Protein AF-A0A6C0E7H3-F1 (afdb_monomer_lite)

Organism: NCBI:txid1070528

pLDDT: mean 77.63, std 17.56, range [37.34, 96.0]

Secondary structure (DSSP, 8-state):
-----------GGGTTT---PPP-S--------HHHHHHHHHHHHHHHHHHHHHTT--HHHHHHHHHHHHHTT--EEEETTEEEE-GGGS-HHHHHHHHHHHHHHHHHHHHHHHHHHHHHHHHHHHHHHHHHHHHHHHHHHHH------

Radius of gyration: 34.22 Å; chains: 1; bounding box: 110×63×67 Å

Sequence (149 aa):
MSDSEDNKCKNLDTFFDIKKEDSPKDKEDVKFDYKNIGEKFQMDWEYQEIIEQAKGLSKTEHLEIFKIIENNDDNYTVNDNGVFVALNKIKPDTLESIKNSINFYLANRERLQIDQVERNSIREIMNCQNQEKSNVKVFNKIFRQPEKN

Foldseek 3Di:
DDDDDDPPPDDVCNVVVDDPDPDPDDDDPPPDPVVVVVVVVVVVVLVVVLVVLCVPDDPVLVVVLVVLCVVVVFDWDADPVGIGDDLVRGDPVSSVVSVVSSVCVVVVVVVVVVVVVVVVVVVVVVVVVVVVVVVVVVVCVVPDDPPDD

Structure (mmCIF, N/CA/C/O backbone):
data_AF-A0A6C0E7H3-F1
#
_entry.id   AF-A0A6C0E7H3-F1
#
loop_
_atom_site.group_PDB
_atom_site.id
_atom_site.type_symbol
_atom_site.label_atom_id
_atom_site.label_alt_id
_atom_site.label_comp_id
_atom_site.label_asym_id
_atom_site.label_entity_id
_atom_site.label_seq_id
_atom_site.pdbx_PDB_ins_code
_atom_site.Cartn_x
_atom_site.Cartn_y
_atom_site.Cartn_z
_atom_site.occupancy
_atom_site.B_iso_or_equiv
_atom_site.auth_seq_id
_atom_site.auth_comp_id
_atom_site.auth_asym_id
_atom_site.auth_atom_id
_atom_site.pdbx_PDB_model_num
ATOM 1 N N . MET A 1 1 ? 36.776 43.267 37.469 1.00 37.34 1 MET A N 1
ATOM 2 C CA . MET A 1 1 ? 37.834 43.311 36.436 1.00 37.34 1 MET A CA 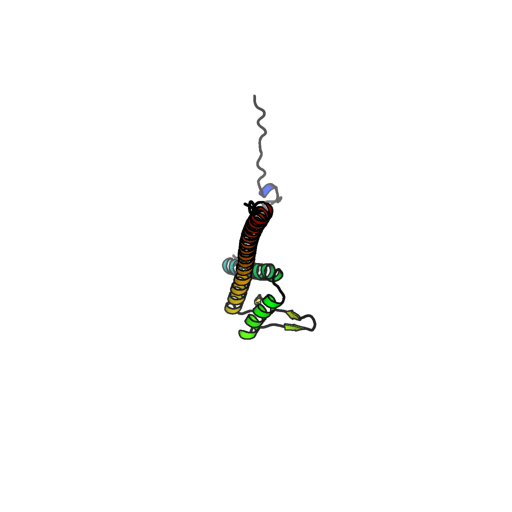1
ATOM 3 C C . MET A 1 1 ? 38.268 41.868 36.265 1.00 37.34 1 MET A C 1
ATOM 5 O O . MET A 1 1 ? 38.889 41.358 37.176 1.00 37.34 1 MET A O 1
ATOM 9 N N . SER A 1 2 ? 37.541 41.094 35.461 1.00 43.31 2 SER A N 1
ATOM 10 C CA . SER A 1 2 ? 37.631 40.955 33.993 1.00 43.31 2 SER A CA 1
ATOM 11 C C . SER A 1 2 ? 38.614 39.843 33.630 1.00 43.31 2 SER A C 1
ATOM 13 O O . SER A 1 2 ? 39.729 40.122 33.203 1.00 43.31 2 SER A O 1
ATOM 15 N N . ASP A 1 3 ? 38.167 38.601 33.800 1.00 45.56 3 ASP A N 1
ATOM 16 C CA . ASP A 1 3 ? 38.800 37.445 33.175 1.00 45.56 3 ASP A CA 1
ATOM 17 C C . ASP A 1 3 ? 38.084 37.216 31.842 1.00 45.56 3 ASP A C 1
ATOM 19 O O . ASP A 1 3 ? 36.984 36.667 31.774 1.00 45.56 3 ASP A O 1
ATOM 23 N N . SER A 1 4 ? 38.661 37.769 30.780 1.00 49.22 4 SER A N 1
ATOM 24 C CA . SER A 1 4 ? 38.283 37.482 29.402 1.00 49.22 4 SER A CA 1
ATOM 25 C C . SER A 1 4 ? 39.041 36.235 28.956 1.00 49.22 4 SER A C 1
ATOM 27 O O . SER A 1 4 ? 40.217 36.315 28.607 1.00 49.22 4 SER A O 1
ATOM 29 N N . GLU A 1 5 ? 38.378 35.081 28.998 1.00 52.50 5 GLU A N 1
ATOM 30 C CA . GLU A 1 5 ? 38.862 33.877 28.326 1.00 52.50 5 GLU A CA 1
ATOM 31 C C . GLU A 1 5 ? 38.743 34.070 26.809 1.00 52.50 5 GLU A C 1
ATOM 33 O O . GLU A 1 5 ? 37.651 34.130 26.236 1.00 52.50 5 GLU A O 1
ATOM 38 N N . ASP A 1 6 ? 39.899 34.197 26.163 1.00 49.78 6 ASP A N 1
ATOM 39 C CA . ASP A 1 6 ? 40.049 34.253 24.717 1.00 49.78 6 ASP A CA 1
ATOM 40 C C . ASP A 1 6 ? 39.551 32.946 24.077 1.00 49.78 6 ASP A C 1
ATOM 42 O O . ASP A 1 6 ? 40.264 31.940 24.003 1.00 49.78 6 ASP A O 1
ATOM 46 N N . ASN A 1 7 ? 38.325 32.961 23.551 1.00 54.41 7 ASN A N 1
ATOM 47 C CA . ASN A 1 7 ? 37.827 31.922 22.651 1.00 54.41 7 ASN A CA 1
ATOM 48 C C . ASN A 1 7 ? 38.577 31.993 21.314 1.00 54.41 7 ASN A C 1
ATOM 50 O O . ASN A 1 7 ? 38.134 32.597 20.337 1.00 54.41 7 ASN A O 1
ATOM 54 N N . LYS A 1 8 ? 39.745 31.350 21.264 1.00 56.84 8 LYS A N 1
ATOM 55 C CA . LYS A 1 8 ? 40.496 31.111 20.033 1.00 56.84 8 LYS A CA 1
ATOM 56 C C . LYS A 1 8 ? 39.727 30.093 19.188 1.00 56.84 8 LYS A C 1
ATOM 58 O O . LYS A 1 8 ? 39.920 28.887 19.337 1.00 56.84 8 LYS A O 1
ATOM 63 N N . CYS A 1 9 ? 38.831 30.572 18.322 1.00 56.03 9 CYS A N 1
ATOM 64 C CA . CYS A 1 9 ? 38.123 29.738 17.353 1.00 56.03 9 CYS A CA 1
ATOM 65 C C . CYS A 1 9 ? 39.135 28.902 16.556 1.00 56.03 9 CYS A C 1
ATOM 67 O O . CYS A 1 9 ? 39.933 29.429 15.779 1.00 56.03 9 CYS A O 1
ATOM 69 N N . LYS A 1 10 ? 39.124 27.586 16.779 1.00 58.00 10 LYS A N 1
ATOM 70 C CA . LYS A 1 10 ? 39.914 26.627 16.008 1.00 58.00 10 LYS A CA 1
ATOM 71 C C . LYS A 1 10 ? 39.245 26.491 14.638 1.00 58.00 10 LYS A C 1
ATOM 73 O O . LYS A 1 10 ? 38.150 25.949 14.539 1.00 58.00 10 LYS A O 1
ATOM 78 N N . ASN A 1 11 ? 39.874 27.047 13.606 1.00 64.12 11 ASN A N 1
ATOM 79 C CA . ASN A 1 11 ? 39.500 26.838 12.207 1.00 64.12 11 ASN A CA 1
ATOM 80 C C . ASN A 1 11 ? 39.542 25.322 11.882 1.00 64.12 11 ASN A C 1
ATOM 82 O O . ASN A 1 11 ? 40.425 24.614 12.366 1.00 64.12 11 ASN A O 1
ATOM 86 N N . LEU A 1 12 ? 38.589 24.843 11.073 1.00 63.19 12 LEU A N 1
ATOM 87 C CA . LEU A 1 12 ? 38.525 23.490 10.499 1.00 63.19 12 LEU A CA 1
ATOM 88 C C . LEU A 1 12 ? 39.836 23.045 9.831 1.00 63.19 12 LEU A C 1
ATOM 90 O O . LEU A 1 12 ? 40.196 21.877 9.928 1.00 63.19 12 LEU A O 1
ATOM 94 N N . ASP A 1 13 ? 40.586 23.966 9.229 1.00 64.94 13 ASP A N 1
ATOM 95 C CA . ASP A 1 13 ? 41.905 23.706 8.640 1.00 64.94 13 ASP A CA 1
ATOM 96 C C . ASP A 1 13 ? 42.886 23.125 9.671 1.00 64.94 13 ASP A C 1
ATOM 98 O O . ASP A 1 13 ? 43.703 22.264 9.350 1.00 64.94 13 ASP A O 1
ATOM 102 N N . THR A 1 14 ? 42.770 23.556 10.932 1.00 64.38 14 THR A N 1
ATOM 103 C CA . THR A 1 14 ? 43.566 23.050 12.057 1.00 64.38 14 THR A CA 1
ATOM 104 C C . THR A 1 14 ? 43.070 21.688 12.550 1.00 64.38 14 THR A C 1
ATOM 106 O O . THR A 1 14 ? 43.800 20.992 13.243 1.00 64.38 14 THR A O 1
ATOM 109 N N . PHE A 1 15 ? 41.828 21.306 12.240 1.00 67.31 15 PHE A N 1
ATOM 110 C CA . PHE A 1 15 ? 41.261 20.008 12.619 1.00 67.31 15 PHE A CA 1
ATOM 111 C C . PHE A 1 15 ? 41.708 18.886 11.674 1.00 67.31 15 PHE A C 1
ATOM 113 O O . PHE A 1 15 ? 4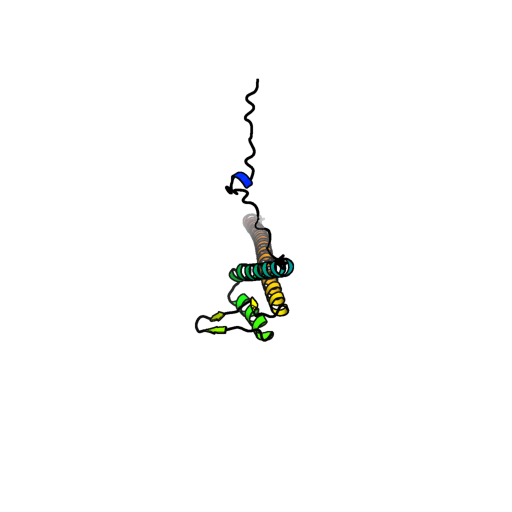1.805 17.736 12.090 1.00 67.31 15 PHE A O 1
ATOM 120 N N . PHE A 1 16 ? 41.995 19.218 10.414 1.00 60.62 16 PHE A N 1
ATOM 121 C CA . PHE A 1 16 ? 42.343 18.239 9.384 1.00 60.62 16 PHE A CA 1
ATOM 122 C C . PHE A 1 16 ? 43.843 18.141 9.073 1.00 60.62 16 PHE A C 1
ATOM 124 O O . PHE A 1 16 ? 44.194 17.471 8.106 1.00 60.62 16 PHE A O 1
ATOM 131 N N . ASP A 1 17 ? 44.722 18.781 9.858 1.00 60.88 17 ASP A N 1
ATOM 132 C CA . ASP A 1 17 ? 46.184 18.797 9.647 1.00 60.88 17 ASP A CA 1
ATOM 133 C C . ASP A 1 17 ? 46.573 18.966 8.163 1.00 60.88 17 ASP A C 1
ATOM 135 O O . ASP A 1 17 ? 47.506 18.339 7.651 1.00 60.88 17 ASP A O 1
ATOM 139 N N . ILE A 1 18 ? 45.830 19.818 7.444 1.00 65.19 18 ILE A N 1
ATOM 140 C CA . ILE A 1 18 ? 46.041 20.035 6.015 1.00 65.19 18 ILE A CA 1
ATOM 141 C C . ILE A 1 18 ? 47.326 20.842 5.872 1.00 65.19 18 ILE A C 1
ATOM 143 O O . ILE A 1 18 ? 47.345 22.072 5.965 1.00 65.19 18 ILE A O 1
ATOM 147 N N . LYS A 1 19 ? 48.434 20.139 5.633 1.00 65.00 19 LYS A N 1
ATOM 148 C CA . LYS A 1 19 ? 49.647 20.766 5.121 1.00 65.00 19 LYS A CA 1
ATOM 149 C C . LYS A 1 19 ? 49.301 21.311 3.742 1.00 65.00 19 LYS A C 1
ATOM 151 O O . LYS A 1 19 ? 48.920 20.553 2.854 1.00 65.00 19 LYS A O 1
ATOM 156 N N . LYS A 1 20 ? 49.391 22.632 3.576 1.00 59.88 20 LYS A N 1
ATOM 157 C CA . LYS A 1 20 ? 49.327 23.280 2.262 1.00 59.88 20 LYS A CA 1
ATOM 158 C C . LYS A 1 20 ? 50.555 22.845 1.467 1.00 59.88 20 LYS A C 1
ATOM 160 O O . LYS A 1 20 ? 51.570 23.530 1.475 1.00 59.88 20 LYS A O 1
ATOM 165 N N . GLU A 1 21 ? 50.486 21.670 0.862 1.00 58.25 21 GLU A N 1
ATOM 166 C CA . GLU A 1 21 ? 51.407 21.288 -0.196 1.00 58.25 21 GLU A CA 1
ATOM 167 C C . GLU A 1 21 ? 50.948 21.968 -1.485 1.00 58.25 21 GLU A C 1
ATOM 169 O O . GLU A 1 21 ? 49.753 22.005 -1.800 1.00 58.25 21 GLU A O 1
ATOM 174 N N . ASP A 1 22 ? 51.904 22.571 -2.191 1.00 55.88 22 ASP A N 1
ATOM 175 C CA . ASP A 1 22 ? 51.671 23.238 -3.464 1.00 55.88 22 ASP A CA 1
ATOM 176 C C . ASP A 1 22 ? 50.983 22.266 -4.428 1.00 55.88 22 ASP A C 1
ATOM 178 O O . ASP A 1 22 ? 51.488 21.181 -4.723 1.00 55.88 22 ASP A O 1
ATOM 182 N N . SER A 1 23 ? 49.790 22.647 -4.894 1.00 52.50 23 SER A N 1
ATOM 183 C CA . SER A 1 23 ? 49.004 21.819 -5.807 1.00 52.50 23 SER A CA 1
ATOM 184 C C . SER A 1 23 ? 49.816 21.494 -7.065 1.00 52.50 23 SER A C 1
ATOM 186 O O . SER A 1 23 ? 50.363 22.419 -7.675 1.00 52.50 23 SER A O 1
ATOM 188 N N . PRO A 1 24 ? 49.857 20.222 -7.509 1.00 52.28 24 PRO A N 1
ATOM 189 C CA . PRO A 1 24 ? 50.395 19.878 -8.814 1.00 52.28 24 PRO A CA 1
ATOM 190 C C . PRO A 1 24 ? 49.601 20.639 -9.877 1.00 52.28 24 PRO A C 1
ATOM 192 O O . PRO A 1 24 ? 48.405 20.402 -10.062 1.00 52.28 24 PRO A O 1
ATOM 195 N N . LYS A 1 25 ? 50.264 21.594 -10.534 1.00 53.19 25 LYS A N 1
ATOM 196 C CA . LYS A 1 25 ? 49.807 22.149 -11.808 1.00 53.19 25 LYS A CA 1
ATOM 197 C C . LYS A 1 25 ? 49.821 20.978 -12.785 1.00 53.19 25 LYS A C 1
ATOM 199 O O . LYS A 1 25 ? 50.810 20.258 -12.799 1.00 53.19 25 LYS A O 1
ATOM 204 N N . ASP A 1 26 ? 48.725 20.792 -13.510 1.00 56.16 26 ASP A N 1
ATOM 205 C CA . ASP A 1 26 ? 48.446 19.695 -14.452 1.00 56.16 26 ASP A CA 1
ATOM 206 C C . ASP A 1 26 ? 47.484 18.646 -13.870 1.00 56.16 26 ASP A C 1
ATOM 208 O O . ASP A 1 26 ? 47.800 17.473 -13.677 1.00 56.16 26 ASP A O 1
ATOM 212 N N . LYS A 1 27 ? 46.247 19.077 -13.610 1.00 53.16 27 LYS A N 1
ATOM 213 C CA . LYS A 1 27 ? 45.084 18.189 -13.655 1.00 53.16 27 LYS A CA 1
ATOM 214 C C . LYS A 1 27 ? 44.117 18.795 -14.655 1.00 53.16 27 LYS A C 1
ATOM 216 O O . LYS A 1 27 ? 43.669 19.919 -14.463 1.00 53.16 27 LYS A O 1
ATOM 221 N N . GLU A 1 28 ? 43.864 18.073 -15.741 1.00 53.78 28 GLU A N 1
ATOM 222 C CA . GLU A 1 28 ? 42.753 18.361 -16.643 1.00 53.78 28 GLU A CA 1
ATOM 223 C C . GLU A 1 28 ? 41.490 18.561 -15.797 1.00 53.78 28 GLU A C 1
ATOM 225 O O . GLU A 1 28 ? 41.224 17.764 -14.892 1.00 53.78 28 GLU A O 1
ATOM 230 N N . ASP A 1 29 ? 40.746 19.640 -16.051 1.00 51.28 29 ASP A N 1
ATOM 231 C CA . ASP A 1 29 ? 39.486 19.924 -15.370 1.00 51.28 29 ASP A CA 1
ATOM 232 C C . ASP A 1 29 ? 38.487 18.802 -15.683 1.00 51.28 29 ASP A C 1
ATOM 234 O O . ASP A 1 29 ? 37.709 18.868 -16.639 1.00 51.28 29 ASP A O 1
ATOM 238 N N . VAL A 1 30 ? 38.502 17.742 -14.874 1.00 49.53 30 VAL A N 1
ATOM 239 C CA . VAL A 1 30 ? 37.444 16.739 -14.849 1.00 49.53 30 VAL A CA 1
ATOM 240 C C . VAL A 1 30 ? 36.193 17.478 -14.394 1.00 49.53 30 VAL A C 1
ATOM 242 O O . VAL A 1 30 ? 35.989 17.724 -13.204 1.00 49.53 30 VAL A O 1
ATOM 245 N N . LYS A 1 31 ? 35.358 17.887 -15.354 1.00 52.44 31 LYS A N 1
ATOM 246 C CA . LYS A 1 31 ? 34.020 18.405 -15.078 1.00 52.44 31 LYS A CA 1
ATOM 247 C C . LYS A 1 31 ? 33.209 17.284 -14.440 1.00 52.44 31 LYS A C 1
ATOM 249 O O . LYS A 1 31 ? 32.625 16.456 -15.132 1.00 52.44 31 LYS A O 1
ATOM 254 N N . PHE A 1 32 ? 33.198 17.255 -13.113 1.00 55.75 32 PHE A N 1
ATOM 255 C CA . PHE A 1 32 ? 32.274 16.430 -12.353 1.00 55.75 32 PHE A CA 1
ATOM 256 C C . PHE A 1 32 ? 30.848 16.883 -12.674 1.00 55.75 32 PHE A C 1
ATOM 258 O O . PHE A 1 32 ? 30.498 18.051 -12.503 1.00 55.75 32 PHE A O 1
ATOM 265 N N . ASP A 1 33 ? 30.032 15.962 -13.180 1.00 63.91 33 ASP A N 1
ATOM 266 C CA . ASP A 1 33 ? 28.625 16.213 -13.473 1.00 63.91 33 ASP A CA 1
ATOM 267 C C . ASP A 1 33 ? 27.812 16.175 -12.170 1.00 63.91 33 ASP A C 1
ATOM 269 O O . ASP A 1 33 ? 27.196 15.175 -11.799 1.00 63.91 33 ASP A O 1
ATOM 273 N N . TYR A 1 34 ? 27.855 17.287 -11.435 1.00 61.31 34 TYR A N 1
ATOM 274 C CA . TYR A 1 34 ? 27.138 17.458 -10.170 1.00 61.31 34 TYR A CA 1
ATOM 275 C C . TYR A 1 34 ? 25.617 17.320 -10.313 1.00 61.31 34 TYR A C 1
ATOM 277 O O . TYR A 1 34 ? 24.943 16.997 -9.336 1.00 61.31 34 TYR A O 1
ATOM 285 N N . LYS A 1 35 ? 25.069 17.545 -11.514 1.00 62.59 35 LYS A N 1
ATOM 286 C CA . LYS A 1 35 ? 23.628 17.449 -11.763 1.00 62.59 35 LYS A CA 1
ATOM 287 C C . LYS A 1 35 ? 23.166 15.993 -11.707 1.00 62.59 35 LYS A C 1
ATOM 289 O O . LYS A 1 35 ? 22.218 15.675 -10.997 1.00 62.59 35 LYS A O 1
ATOM 294 N N . ASN A 1 36 ? 23.903 15.114 -12.376 1.00 60.69 36 ASN A N 1
ATOM 295 C CA . ASN A 1 36 ? 23.635 13.676 -12.430 1.00 60.69 36 ASN A CA 1
ATOM 296 C C . ASN A 1 36 ? 23.806 13.007 -11.052 1.00 60.69 36 ASN A C 1
ATOM 298 O O . ASN A 1 36 ? 23.036 12.136 -10.653 1.00 60.69 36 ASN A O 1
ATOM 302 N N . ILE A 1 37 ? 24.778 13.487 -10.268 1.00 61.25 37 ILE A N 1
ATOM 303 C CA . ILE A 1 37 ? 24.973 13.059 -8.878 1.00 61.25 37 ILE A CA 1
ATOM 304 C C . ILE A 1 37 ? 23.764 13.458 -8.017 1.00 61.25 37 ILE A C 1
ATOM 306 O O . ILE A 1 37 ? 23.247 12.623 -7.277 1.00 61.25 37 ILE A O 1
ATOM 310 N N . GLY A 1 38 ? 23.282 14.701 -8.136 1.00 60.56 38 GLY A N 1
ATOM 311 C CA . GLY A 1 38 ? 22.113 15.185 -7.394 1.00 60.56 38 GLY A CA 1
ATOM 312 C C . GLY A 1 38 ? 20.835 14.396 -7.694 1.00 60.56 38 GLY A C 1
ATOM 313 O O . GLY A 1 38 ? 20.145 13.975 -6.768 1.00 60.56 38 GLY A O 1
ATOM 314 N N . GLU A 1 39 ? 20.565 14.126 -8.972 1.00 61.84 39 GLU A N 1
ATOM 315 C CA . GLU A 1 39 ? 19.409 13.329 -9.409 1.00 61.84 39 GLU A CA 1
ATOM 316 C C . GLU A 1 39 ? 19.473 11.890 -8.863 1.00 61.84 39 GLU A C 1
ATOM 318 O O . GLU A 1 39 ? 18.479 11.375 -8.346 1.00 61.84 39 GLU A O 1
ATOM 323 N N . LYS A 1 40 ? 20.658 11.262 -8.871 1.00 65.38 40 LYS A N 1
ATOM 324 C CA . LYS A 1 40 ? 20.855 9.922 -8.299 1.00 65.38 40 LYS A CA 1
ATOM 325 C C . LYS A 1 40 ? 20.615 9.885 -6.783 1.00 65.38 40 LYS A C 1
ATOM 327 O O . LYS A 1 40 ? 19.953 8.971 -6.298 1.00 65.38 40 LYS A O 1
ATOM 332 N N . PHE A 1 41 ? 21.134 10.863 -6.036 1.00 66.19 41 PHE A N 1
ATOM 333 C CA . PHE A 1 41 ? 20.919 10.943 -4.584 1.00 66.19 41 PHE A CA 1
ATOM 334 C C . PHE A 1 41 ? 19.438 11.098 -4.224 1.00 66.19 41 PHE A C 1
ATOM 336 O O . PHE A 1 41 ? 18.976 10.504 -3.251 1.00 66.19 41 PHE A O 1
ATOM 343 N N . GLN A 1 42 ? 18.696 11.879 -5.009 1.00 61.69 42 GLN A N 1
ATOM 344 C CA . GLN A 1 42 ? 17.275 12.112 -4.774 1.00 61.69 42 GLN A CA 1
ATOM 345 C C . GLN A 1 42 ? 16.435 10.846 -5.003 1.00 61.69 42 GLN A C 1
ATOM 347 O O . GLN A 1 42 ? 15.557 10.545 -4.196 1.00 61.69 42 GLN A O 1
ATOM 352 N N . MET A 1 43 ? 16.756 10.067 -6.039 1.00 70.12 43 MET A N 1
ATOM 353 C CA . MET A 1 43 ? 16.129 8.763 -6.290 1.00 70.12 43 MET A CA 1
ATOM 354 C C . MET A 1 43 ? 16.434 7.742 -5.189 1.00 70.12 43 MET A C 1
ATOM 356 O O . MET A 1 43 ? 15.536 7.029 -4.744 1.00 70.12 43 MET A O 1
ATOM 360 N N . ASP A 1 44 ? 17.674 7.709 -4.692 1.00 81.44 44 ASP A N 1
ATOM 361 C CA . ASP A 1 44 ? 18.058 6.795 -3.613 1.00 81.44 44 ASP A CA 1
ATOM 362 C C . ASP A 1 44 ? 17.262 7.080 -2.318 1.00 81.44 44 ASP A C 1
ATOM 364 O O . ASP A 1 44 ? 16.847 6.137 -1.643 1.00 81.44 44 ASP A O 1
ATOM 368 N N . TRP A 1 45 ? 16.981 8.351 -1.993 1.00 86.12 45 TRP A N 1
ATOM 369 C CA . TRP A 1 45 ? 16.146 8.727 -0.840 1.00 86.12 45 TRP A CA 1
ATOM 370 C C . TRP A 1 45 ? 14.691 8.270 -0.984 1.00 86.12 45 TRP A C 1
ATOM 372 O O . TRP A 1 45 ? 14.131 7.692 -0.052 1.00 86.12 45 TRP A O 1
ATOM 382 N N . GLU A 1 46 ? 14.083 8.495 -2.149 1.00 87.06 46 GLU A N 1
ATOM 383 C CA . GLU A 1 46 ? 12.685 8.132 -2.396 1.00 87.06 46 GLU A CA 1
ATOM 384 C C . GLU A 1 46 ? 12.447 6.622 -2.249 1.00 87.06 46 GLU A C 1
ATOM 386 O O . GLU A 1 46 ? 11.463 6.193 -1.643 1.00 87.06 46 GLU A O 1
ATOM 391 N N . TYR A 1 47 ? 13.390 5.798 -2.714 1.00 90.88 47 TYR A N 1
ATOM 392 C CA . TYR A 1 47 ? 13.319 4.353 -2.508 1.00 90.88 47 TYR A CA 1
ATOM 393 C C . TYR A 1 47 ? 13.390 3.966 -1.030 1.00 90.88 47 TYR A C 1
ATOM 395 O O . TYR A 1 47 ? 12.647 3.081 -0.602 1.00 90.88 47 TYR A O 1
ATOM 403 N N . GLN A 1 48 ? 14.254 4.616 -0.241 1.00 90.31 48 GLN A N 1
ATOM 404 C CA . GLN A 1 48 ? 14.324 4.355 1.200 1.00 90.31 48 GLN A CA 1
ATOM 405 C C . GLN A 1 48 ? 13.023 4.736 1.901 1.00 90.31 48 GLN A C 1
ATOM 407 O O . GLN A 1 48 ? 12.537 3.977 2.735 1.00 90.31 48 GLN A O 1
ATOM 412 N N . GLU A 1 49 ? 12.428 5.869 1.534 1.00 91.50 49 GLU A N 1
ATOM 413 C CA . GLU A 1 49 ? 11.161 6.315 2.106 1.00 91.50 49 GLU A CA 1
ATOM 414 C C . GLU A 1 49 ? 10.035 5.303 1.849 1.00 91.50 49 GLU A C 1
ATOM 416 O O . GLU A 1 49 ? 9.341 4.902 2.785 1.00 91.50 49 GLU A O 1
ATOM 421 N N . ILE A 1 50 ? 9.907 4.817 0.611 1.00 92.94 50 ILE A N 1
ATOM 422 C CA . ILE A 1 50 ? 8.926 3.783 0.251 1.00 92.94 50 ILE A CA 1
ATOM 423 C C . ILE A 1 50 ? 9.148 2.511 1.077 1.00 92.94 50 ILE A C 1
ATOM 425 O O . ILE A 1 50 ? 8.190 1.943 1.604 1.00 92.94 50 ILE A O 1
ATOM 429 N N . ILE A 1 51 ? 10.401 2.067 1.216 1.00 92.56 51 ILE A N 1
ATOM 430 C CA . ILE A 1 51 ? 10.744 0.864 1.985 1.00 92.56 51 ILE A CA 1
ATOM 431 C C . ILE A 1 51 ? 10.367 1.033 3.460 1.00 92.56 51 ILE A C 1
ATOM 433 O O . ILE A 1 51 ? 9.740 0.140 4.032 1.00 92.56 51 ILE A O 1
ATOM 437 N N . GLU A 1 52 ? 10.730 2.155 4.081 1.00 93.62 52 GLU A N 1
ATOM 438 C CA . GLU A 1 52 ? 10.441 2.404 5.495 1.00 93.62 52 GLU A CA 1
ATOM 439 C C . GLU A 1 52 ? 8.937 2.465 5.767 1.00 93.62 52 GLU A C 1
ATOM 441 O O . GLU A 1 52 ? 8.453 1.821 6.700 1.00 93.62 52 GLU A O 1
ATOM 446 N N . GLN A 1 53 ? 8.176 3.168 4.927 1.00 93.31 53 GLN A N 1
ATOM 447 C CA . GLN A 1 53 ? 6.725 3.249 5.084 1.00 93.31 53 GLN A CA 1
ATOM 448 C C . GLN A 1 53 ? 6.052 1.888 4.855 1.00 93.31 53 GLN A C 1
ATOM 450 O O . GLN A 1 53 ? 5.137 1.513 5.595 1.00 93.31 53 GLN A O 1
ATOM 455 N N . ALA A 1 54 ? 6.537 1.108 3.883 1.00 92.44 54 ALA A N 1
ATOM 456 C CA . ALA A 1 54 ? 5.984 -0.202 3.568 1.00 92.44 54 ALA A CA 1
ATOM 457 C C . ALA A 1 54 ? 6.160 -1.222 4.705 1.00 92.44 54 ALA A C 1
ATOM 459 O O . ALA A 1 54 ? 5.298 -2.079 4.868 1.00 92.44 54 ALA A O 1
ATOM 460 N N . LYS A 1 55 ? 7.210 -1.131 5.536 1.00 92.25 55 LYS A N 1
ATOM 461 C CA . LYS A 1 55 ? 7.419 -2.053 6.678 1.00 92.25 55 LYS A CA 1
ATOM 462 C C . LYS A 1 55 ? 6.256 -2.069 7.673 1.00 92.25 55 LYS A C 1
ATOM 464 O O . LYS A 1 55 ? 6.055 -3.064 8.364 1.00 92.25 55 LYS A O 1
ATOM 469 N N . GLY A 1 56 ? 5.529 -0.957 7.787 1.00 89.44 56 GLY A N 1
ATOM 470 C CA . GLY A 1 56 ? 4.409 -0.800 8.716 1.00 89.44 56 GLY A CA 1
ATOM 471 C C . GLY A 1 56 ? 3.061 -1.276 8.173 1.00 89.44 56 GLY A C 1
ATOM 472 O O . GLY A 1 56 ? 2.045 -1.072 8.850 1.00 89.44 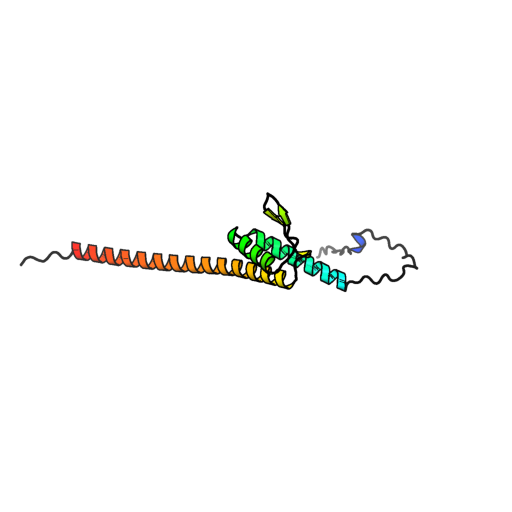56 GLY A O 1
ATOM 473 N N . LEU A 1 57 ? 3.038 -1.842 6.965 1.00 93.56 57 LEU A N 1
ATOM 474 C CA . LEU A 1 57 ? 1.829 -2.301 6.300 1.00 93.56 57 LEU A CA 1
ATOM 475 C C . LEU A 1 57 ? 1.485 -3.742 6.675 1.00 93.56 57 LEU A C 1
ATOM 477 O O . LEU A 1 57 ? 2.321 -4.578 7.017 1.00 93.56 57 LEU A O 1
ATOM 481 N N . SER A 1 58 ? 0.197 -4.036 6.609 1.00 93.69 58 SER A N 1
ATOM 482 C CA . SER A 1 58 ? -0.347 -5.373 6.765 1.00 93.69 58 SER A CA 1
ATOM 483 C C . SER A 1 58 ? -0.112 -6.219 5.514 1.00 93.69 58 SER A C 1
ATOM 485 O O . SER A 1 58 ? 0.100 -5.724 4.405 1.00 93.69 58 SER A O 1
ATOM 487 N N . LYS A 1 59 ? -0.238 -7.540 5.669 1.00 93.44 59 LYS A N 1
ATOM 488 C CA . LYS A 1 59 ? -0.141 -8.491 4.554 1.00 93.44 59 LYS A CA 1
ATOM 489 C C . LYS A 1 59 ? -1.097 -8.155 3.400 1.00 93.44 59 LYS A C 1
ATOM 491 O O . LYS A 1 59 ? -0.729 -8.323 2.243 1.00 93.44 59 LYS A O 1
ATOM 496 N N . THR A 1 60 ? -2.310 -7.697 3.704 1.00 94.31 60 THR A N 1
ATOM 497 C CA . THR A 1 60 ? -3.310 -7.352 2.684 1.00 94.31 60 THR A CA 1
ATOM 498 C C . THR A 1 60 ? -2.900 -6.109 1.898 1.00 94.31 60 THR A C 1
ATOM 500 O O . THR A 1 60 ? -3.001 -6.104 0.679 1.00 94.31 60 THR A O 1
ATOM 503 N N . GLU A 1 61 ? -2.372 -5.088 2.571 1.00 94.94 61 GLU A N 1
ATOM 504 C CA . GLU A 1 61 ? -1.873 -3.871 1.916 1.00 94.94 61 GLU A CA 1
ATOM 505 C C . GLU A 1 61 ? -0.649 -4.175 1.041 1.00 94.94 61 GLU A C 1
ATOM 507 O O . GLU A 1 61 ? -0.572 -3.703 -0.092 1.00 94.94 61 GLU A O 1
ATOM 512 N N . HIS A 1 62 ? 0.256 -5.046 1.503 1.00 94.75 62 HIS A N 1
ATOM 513 C CA . HIS A 1 62 ? 1.354 -5.549 0.674 1.00 94.75 62 HIS A CA 1
ATOM 514 C C . HIS A 1 62 ? 0.868 -6.297 -0.574 1.00 94.75 62 HIS A C 1
ATOM 516 O O . HIS A 1 62 ? 1.468 -6.150 -1.637 1.00 94.75 62 HIS A O 1
ATOM 522 N N . LEU A 1 63 ? -0.213 -7.079 -0.475 1.00 94.69 63 LEU A N 1
ATOM 523 C CA . LEU A 1 63 ? -0.799 -7.765 -1.631 1.00 94.69 63 LEU A CA 1
ATOM 524 C C . LEU A 1 63 ? -1.385 -6.780 -2.646 1.00 94.69 63 LEU A C 1
ATOM 526 O O . LEU A 1 63 ? -1.200 -6.973 -3.842 1.00 94.69 63 LEU A O 1
ATOM 530 N N . GLU A 1 64 ? -2.059 -5.722 -2.198 1.00 95.94 64 GLU A N 1
ATOM 531 C CA . GLU A 1 64 ? -2.569 -4.685 -3.105 1.00 95.94 64 GLU A CA 1
ATOM 532 C C . GLU A 1 64 ? -1.432 -3.912 -3.786 1.00 95.94 64 GLU A C 1
ATOM 534 O O . GLU A 1 64 ? -1.485 -3.668 -4.989 1.00 95.94 64 GLU A O 1
ATOM 539 N N . ILE A 1 65 ? -0.356 -3.605 -3.055 1.00 95.44 65 ILE A N 1
ATOM 540 C CA . ILE A 1 65 ? 0.859 -3.023 -3.645 1.00 95.44 65 ILE A CA 1
ATOM 541 C C . ILE A 1 65 ? 1.457 -3.965 -4.692 1.00 95.44 65 ILE A C 1
ATOM 543 O O . ILE A 1 65 ? 1.841 -3.526 -5.774 1.00 95.44 65 ILE A O 1
ATOM 547 N N . PHE A 1 66 ? 1.507 -5.266 -4.406 1.00 95.31 66 PHE A N 1
ATOM 548 C CA . PHE A 1 66 ? 2.002 -6.242 -5.369 1.00 95.31 66 PHE A CA 1
ATOM 549 C C . PHE A 1 66 ? 1.135 -6.305 -6.634 1.00 95.31 66 PHE A C 1
ATOM 551 O O . PHE A 1 66 ? 1.681 -6.332 -7.732 1.00 95.31 66 PHE A O 1
ATOM 558 N N . LYS A 1 67 ? -0.195 -6.226 -6.515 1.00 95.50 67 LYS A N 1
ATOM 559 C CA . LYS A 1 67 ? -1.088 -6.160 -7.685 1.00 95.50 67 LYS A CA 1
ATOM 560 C C . LYS A 1 67 ? -0.816 -4.944 -8.565 1.00 95.50 67 LYS A C 1
ATOM 562 O O . LYS A 1 67 ? -0.953 -5.041 -9.776 1.00 95.50 67 LYS A O 1
ATOM 567 N N . ILE A 1 68 ? -0.436 -3.802 -7.989 1.00 95.62 68 ILE A N 1
ATOM 568 C CA . ILE A 1 68 ? -0.050 -2.616 -8.774 1.00 95.62 68 ILE A CA 1
ATOM 569 C C . ILE A 1 68 ? 1.175 -2.930 -9.638 1.00 95.62 68 ILE A C 1
ATOM 571 O O . ILE A 1 68 ? 1.197 -2.567 -10.810 1.00 95.62 68 ILE A O 1
ATOM 575 N N . ILE A 1 69 ? 2.161 -3.631 -9.081 1.00 94.69 69 ILE A N 1
ATOM 576 C CA . ILE A 1 69 ? 3.373 -4.047 -9.802 1.00 94.69 69 ILE A CA 1
ATOM 577 C C . ILE A 1 69 ? 3.026 -5.063 -10.899 1.00 94.69 69 ILE A C 1
ATOM 579 O O . ILE A 1 69 ? 3.457 -4.914 -12.039 1.00 94.69 69 ILE A O 1
ATOM 583 N N . GLU A 1 70 ? 2.206 -6.063 -10.573 1.00 94.12 70 GLU A N 1
ATOM 584 C CA . GLU A 1 70 ? 1.773 -7.105 -11.510 1.00 94.12 70 GLU A CA 1
ATOM 585 C C . GLU A 1 70 ? 0.953 -6.524 -12.675 1.00 94.12 70 GLU A C 1
ATOM 587 O O . GLU A 1 70 ? 1.230 -6.812 -13.837 1.00 94.12 70 GLU A O 1
ATOM 592 N N . ASN A 1 71 ? -0.004 -5.635 -12.389 1.00 94.44 71 ASN A N 1
ATOM 593 C CA . ASN A 1 71 ? -0.868 -5.016 -13.400 1.00 94.44 71 ASN A CA 1
ATOM 594 C C . ASN A 1 71 ? -0.111 -4.102 -14.371 1.00 94.44 71 ASN A C 1
ATOM 596 O O . ASN A 1 71 ? -0.573 -3.893 -15.492 1.00 94.44 71 ASN A O 1
ATOM 600 N N . ASN A 1 72 ? 1.020 -3.539 -13.944 1.00 92.06 72 ASN A N 1
ATOM 601 C CA . ASN A 1 72 ? 1.849 -2.672 -14.778 1.00 92.06 72 ASN A CA 1
ATOM 602 C C . ASN A 1 72 ? 2.958 -3.428 -15.525 1.00 92.06 72 ASN A C 1
ATOM 604 O O . ASN A 1 72 ? 3.753 -2.787 -16.217 1.00 92.06 72 ASN A O 1
ATOM 608 N N . ASP A 1 73 ? 3.000 -4.764 -15.438 1.00 91.31 73 ASP A N 1
ATOM 609 C CA . ASP A 1 73 ? 4.015 -5.613 -16.079 1.00 91.31 73 ASP A CA 1
ATOM 610 C C . ASP A 1 73 ? 5.440 -5.144 -15.735 1.00 91.31 73 ASP A C 1
ATOM 612 O O . ASP A 1 73 ? 6.279 -4.855 -16.598 1.00 91.31 73 ASP A O 1
ATOM 616 N N . ASP A 1 74 ? 5.668 -4.932 -14.439 1.00 93.06 74 ASP A N 1
ATOM 617 C CA . ASP A 1 74 ? 6.965 -4.578 -13.881 1.00 93.06 74 ASP A CA 1
ATOM 618 C C . ASP A 1 74 ? 7.723 -5.819 -13.402 1.00 93.06 74 ASP A C 1
ATOM 620 O O . ASP A 1 74 ? 7.146 -6.826 -12.999 1.00 93.06 74 ASP A O 1
ATOM 624 N N . ASN A 1 75 ? 9.054 -5.745 -13.420 1.00 90.31 75 ASN A N 1
ATOM 625 C CA . ASN A 1 75 ? 9.889 -6.893 -13.086 1.00 90.31 75 ASN A CA 1
ATOM 626 C C . ASN A 1 75 ? 9.890 -7.187 -11.580 1.00 90.31 75 ASN A C 1
ATOM 628 O O . ASN A 1 75 ? 10.335 -6.372 -10.766 1.00 90.31 75 ASN A O 1
ATOM 632 N N . TYR A 1 76 ? 9.526 -8.415 -11.226 1.00 94.00 76 TYR A N 1
ATOM 633 C CA . TYR A 1 76 ? 9.682 -8.977 -9.889 1.00 94.00 76 TYR A CA 1
ATOM 634 C C . TYR A 1 76 ? 10.219 -10.407 -9.968 1.00 94.00 76 TYR A C 1
ATOM 636 O O . TYR A 1 76 ? 10.223 -11.048 -11.017 1.00 94.00 76 TYR A O 1
ATOM 644 N N . THR A 1 77 ? 10.706 -10.911 -8.840 1.00 93.56 77 THR A N 1
ATOM 645 C CA . THR A 1 77 ? 11.199 -12.286 -8.720 1.00 93.56 77 THR A CA 1
ATOM 646 C C . THR A 1 77 ? 10.433 -13.007 -7.627 1.00 93.56 77 THR A C 1
ATOM 648 O O . THR A 1 77 ? 10.124 -12.418 -6.594 1.00 93.56 77 THR A O 1
ATOM 651 N N . VAL A 1 78 ? 10.109 -14.275 -7.859 1.00 93.81 78 VAL A N 1
ATOM 652 C CA . VAL A 1 78 ? 9.372 -15.114 -6.909 1.00 93.81 78 VAL A CA 1
ATOM 653 C C . VAL A 1 78 ? 10.282 -16.247 -6.458 1.00 93.81 78 VAL A C 1
ATOM 655 O O . VAL A 1 78 ? 10.941 -16.881 -7.281 1.00 93.81 78 VAL A O 1
ATOM 658 N N . ASN A 1 79 ? 10.325 -16.496 -5.156 1.00 92.62 79 ASN A N 1
ATOM 659 C CA . ASN A 1 79 ? 10.951 -17.672 -4.566 1.00 92.62 79 ASN A CA 1
ATOM 660 C C . ASN A 1 79 ? 10.027 -18.290 -3.507 1.00 92.62 79 ASN A C 1
ATOM 662 O O . ASN A 1 79 ? 8.975 -17.736 -3.190 1.00 92.62 79 ASN A O 1
ATOM 666 N N . ASP A 1 80 ? 10.435 -19.421 -2.933 1.00 92.06 80 ASP A N 1
ATOM 667 C CA . ASP A 1 80 ? 9.644 -20.137 -1.919 1.00 92.06 80 ASP A CA 1
ATOM 668 C C . ASP A 1 80 ? 9.355 -19.291 -0.662 1.00 92.06 80 ASP A C 1
ATOM 670 O O . ASP A 1 80 ? 8.414 -19.570 0.078 1.00 92.06 80 ASP A O 1
ATOM 674 N N . ASN A 1 81 ? 10.142 -18.233 -0.435 1.00 86.50 81 ASN A N 1
ATOM 675 C CA . ASN A 1 81 ? 10.016 -17.329 0.708 1.00 86.50 81 ASN A CA 1
ATOM 676 C C . ASN A 1 81 ? 9.183 -16.072 0.404 1.00 86.50 81 ASN A C 1
ATOM 678 O O . ASN A 1 81 ? 8.884 -15.314 1.327 1.00 86.50 81 ASN A O 1
ATOM 682 N N . GLY A 1 82 ? 8.808 -15.830 -0.855 1.00 88.56 82 GLY A N 1
ATOM 683 C CA . GLY A 1 82 ? 7.971 -14.702 -1.246 1.00 88.56 82 GLY A CA 1
ATOM 684 C C . GLY A 1 82 ? 8.399 -14.011 -2.536 1.00 88.56 82 GLY A C 1
ATOM 685 O O . GLY A 1 82 ? 9.029 -14.590 -3.421 1.00 88.56 82 GLY A O 1
ATOM 686 N N . VAL A 1 83 ? 8.005 -12.743 -2.645 1.00 91.56 83 VAL A N 1
ATOM 687 C CA . VAL A 1 83 ? 8.227 -11.911 -3.828 1.00 91.56 83 VAL A CA 1
ATOM 688 C C . VAL A 1 83 ? 9.251 -10.830 -3.514 1.00 91.56 83 VAL A C 1
ATOM 690 O O . VAL A 1 83 ? 9.133 -10.117 -2.521 1.00 91.56 83 VAL A O 1
ATOM 693 N N . PHE A 1 84 ? 10.243 -10.697 -4.386 1.00 92.50 84 PHE A N 1
ATOM 694 C CA . PH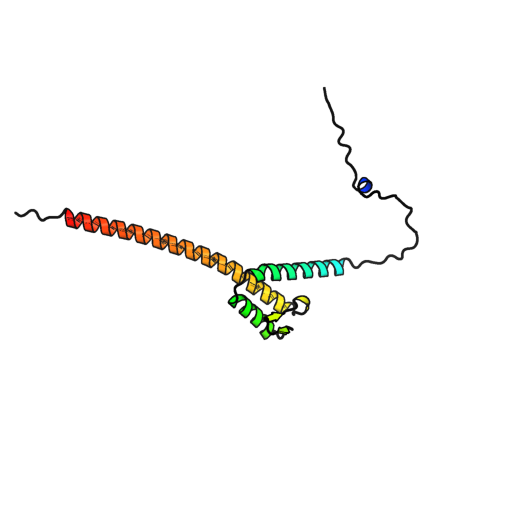E A 1 84 ? 11.291 -9.691 -4.312 1.00 92.50 84 PHE A CA 1
ATOM 695 C C . PHE A 1 84 ? 11.146 -8.711 -5.470 1.00 92.50 84 PHE A C 1
ATOM 697 O O . PHE A 1 84 ? 11.123 -9.101 -6.641 1.00 92.50 84 PHE A O 1
ATOM 704 N N . VAL A 1 85 ? 11.087 -7.430 -5.119 1.00 91.12 85 VAL A N 1
ATOM 705 C CA . VAL A 1 85 ? 10.869 -6.320 -6.044 1.00 91.12 85 VAL A CA 1
ATOM 706 C C . VAL A 1 85 ? 12.061 -5.378 -5.957 1.00 91.12 85 VAL A C 1
ATOM 708 O O . VAL A 1 85 ? 12.390 -4.874 -4.885 1.00 91.12 85 VAL A O 1
ATOM 711 N N . ALA A 1 86 ? 12.721 -5.143 -7.088 1.00 90.75 86 ALA A N 1
ATOM 712 C CA . ALA A 1 86 ? 13.836 -4.211 -7.172 1.00 90.75 86 ALA A CA 1
ATOM 713 C C . ALA A 1 86 ? 13.313 -2.836 -7.609 1.00 90.75 86 ALA A C 1
ATOM 715 O O . ALA A 1 86 ? 13.050 -2.635 -8.792 1.00 90.75 86 ALA A O 1
ATOM 716 N N . LEU A 1 87 ? 13.159 -1.895 -6.667 1.00 89.31 87 LEU A N 1
ATOM 717 C CA . LEU A 1 87 ? 12.544 -0.578 -6.920 1.00 89.31 87 LEU A CA 1
ATOM 718 C C . LEU A 1 87 ? 13.243 0.227 -8.025 1.00 89.31 87 LEU A C 1
ATOM 720 O O . LEU A 1 87 ? 12.589 0.933 -8.780 1.00 89.31 87 LEU A O 1
ATOM 724 N N . ASN A 1 88 ? 14.555 0.051 -8.190 1.00 88.75 88 ASN A N 1
ATOM 725 C CA . ASN A 1 88 ? 15.333 0.682 -9.259 1.00 88.75 88 ASN A CA 1
ATOM 726 C C . ASN A 1 88 ? 15.031 0.147 -10.674 1.00 88.75 88 ASN A C 1
ATOM 728 O O . ASN A 1 88 ? 15.544 0.688 -11.650 1.00 88.75 88 ASN A O 1
ATOM 732 N N . LYS A 1 89 ? 14.262 -0.941 -10.795 1.00 90.06 89 LYS A N 1
ATOM 733 C CA . LYS A 1 89 ? 13.827 -1.538 -12.068 1.00 90.06 89 LYS A CA 1
ATOM 734 C C . LYS A 1 89 ? 12.332 -1.348 -12.332 1.00 90.06 89 LYS A C 1
ATOM 736 O O . LYS A 1 89 ? 11.843 -1.850 -13.341 1.00 90.06 89 LYS A O 1
ATOM 741 N N . ILE A 1 90 ? 11.629 -0.675 -11.424 1.00 91.88 90 ILE A N 1
ATOM 742 C CA . ILE A 1 90 ? 10.204 -0.375 -11.539 1.00 91.88 90 ILE A CA 1
ATOM 743 C C . ILE A 1 90 ? 10.023 0.881 -12.391 1.00 91.88 90 ILE A C 1
ATOM 745 O O . ILE A 1 90 ? 10.800 1.833 -12.284 1.00 91.88 90 ILE A O 1
ATOM 749 N N . LYS A 1 91 ? 8.995 0.888 -13.242 1.00 93.19 91 LYS A N 1
ATOM 750 C CA . LYS A 1 91 ? 8.610 2.070 -14.020 1.00 93.19 91 LYS A CA 1
ATOM 751 C C . LYS A 1 91 ? 8.245 3.235 -13.081 1.00 93.19 91 LYS A C 1
ATOM 753 O O . LYS A 1 91 ? 7.570 3.008 -12.075 1.00 93.19 91 LYS A O 1
ATOM 758 N N . PRO A 1 92 ? 8.612 4.487 -13.412 1.00 91.44 92 PRO A N 1
ATOM 759 C CA . PRO A 1 92 ? 8.286 5.650 -12.581 1.00 91.44 92 PRO A CA 1
ATOM 760 C C . PRO A 1 92 ? 6.790 5.781 -12.249 1.00 91.44 92 PRO A C 1
ATOM 762 O O . PRO A 1 92 ? 6.442 6.054 -11.104 1.00 91.44 92 PRO A O 1
ATOM 765 N N . ASP A 1 93 ? 5.904 5.500 -13.208 1.00 92.81 93 ASP A N 1
ATOM 766 C CA . ASP A 1 93 ? 4.447 5.580 -13.010 1.00 92.81 93 ASP A CA 1
ATOM 767 C C . ASP A 1 93 ? 3.936 4.560 -11.977 1.00 92.81 93 ASP A C 1
ATOM 769 O O . ASP A 1 93 ? 3.060 4.849 -11.152 1.00 92.81 93 ASP A O 1
ATOM 773 N N . THR A 1 94 ? 4.512 3.358 -11.982 1.00 94.56 94 THR A N 1
ATOM 774 C CA . THR A 1 94 ? 4.207 2.317 -10.997 1.00 94.56 94 THR A CA 1
ATOM 775 C C . THR A 1 94 ? 4.738 2.711 -9.627 1.00 94.56 94 THR A C 1
ATOM 777 O O . THR A 1 94 ? 4.034 2.542 -8.634 1.00 94.56 94 THR A O 1
ATOM 780 N N . LEU A 1 95 ? 5.947 3.276 -9.556 1.00 93.94 95 LEU A N 1
ATOM 781 C CA . LEU A 1 95 ? 6.528 3.761 -8.304 1.00 93.94 95 LEU A CA 1
ATOM 782 C C . LEU A 1 95 ? 5.641 4.830 -7.651 1.00 93.94 95 LEU A C 1
ATOM 784 O O . LEU A 1 95 ? 5.337 4.744 -6.461 1.00 93.94 95 LEU A O 1
AT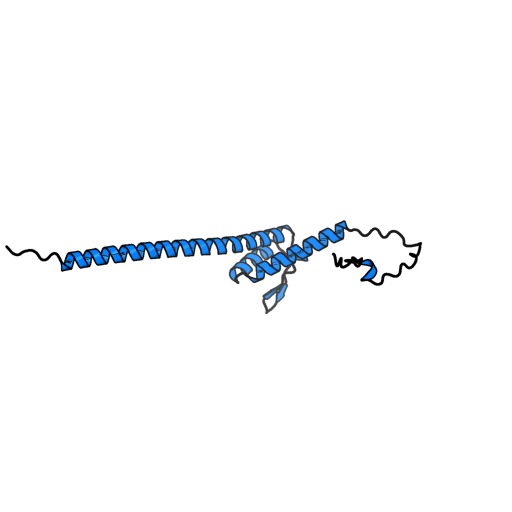OM 788 N N . GLU A 1 96 ? 5.159 5.782 -8.447 1.00 94.25 96 GLU A N 1
ATOM 789 C CA . GLU A 1 96 ? 4.226 6.818 -8.001 1.00 94.25 96 GLU A CA 1
ATOM 790 C C . GLU A 1 96 ? 2.893 6.210 -7.532 1.00 94.25 96 GLU A C 1
ATOM 792 O O . GLU A 1 96 ? 2.347 6.589 -6.495 1.00 94.25 96 GLU A O 1
ATOM 797 N N . SER A 1 97 ? 2.384 5.195 -8.234 1.00 95.50 97 SER A N 1
ATOM 798 C CA . SER A 1 97 ? 1.169 4.471 -7.833 1.00 95.50 97 SER A CA 1
ATOM 799 C C . SER A 1 97 ? 1.339 3.731 -6.500 1.00 95.50 97 SER A C 1
ATOM 801 O O . SER A 1 97 ? 0.437 3.744 -5.655 1.00 95.50 97 SER A O 1
ATOM 803 N N . ILE A 1 98 ? 2.506 3.119 -6.281 1.00 95.31 98 ILE A N 1
ATOM 804 C CA . ILE A 1 98 ? 2.869 2.480 -5.011 1.00 95.31 98 ILE A CA 1
ATOM 805 C C . ILE A 1 98 ? 2.887 3.533 -3.902 1.00 95.31 98 ILE A C 1
ATOM 807 O O . ILE A 1 98 ? 2.223 3.352 -2.882 1.00 95.31 98 ILE A O 1
ATOM 811 N N . LYS A 1 99 ? 3.579 4.655 -4.116 1.00 95.19 99 LYS A N 1
ATOM 812 C CA . LYS A 1 99 ? 3.681 5.756 -3.150 1.00 95.19 99 LYS A CA 1
ATOM 813 C C . LYS A 1 99 ? 2.310 6.309 -2.762 1.00 95.19 99 LYS A C 1
ATOM 815 O O . LYS A 1 99 ? 1.998 6.428 -1.578 1.00 95.19 99 LYS A O 1
ATOM 820 N N . ASN A 1 100 ? 1.454 6.565 -3.747 1.00 95.88 100 ASN A N 1
ATOM 821 C CA . ASN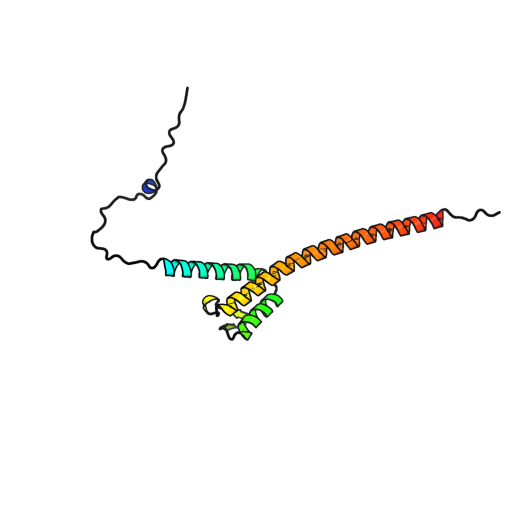 A 1 100 ? 0.090 7.037 -3.517 1.00 95.88 100 ASN A CA 1
ATOM 822 C C . ASN A 1 100 ? -0.751 6.033 -2.724 1.00 95.88 100 ASN A C 1
ATOM 824 O O . ASN A 1 100 ? -1.503 6.423 -1.830 1.00 95.88 100 ASN A O 1
ATOM 828 N N . SER A 1 101 ? -0.578 4.740 -2.992 1.00 96.00 101 SER A N 1
ATOM 829 C CA . SER A 1 101 ? -1.267 3.683 -2.250 1.00 96.00 101 SER A CA 1
ATOM 830 C C . SER A 1 101 ? -0.808 3.616 -0.795 1.00 96.00 101 SER A C 1
ATOM 832 O O . SER A 1 101 ? -1.641 3.574 0.108 1.00 96.00 101 SER A O 1
ATOM 834 N N . ILE A 1 102 ? 0.503 3.678 -0.547 1.00 95.50 102 ILE A N 1
ATOM 835 C CA . ILE A 1 102 ? 1.068 3.701 0.810 1.00 95.50 102 ILE A CA 1
ATOM 836 C C . ILE A 1 102 ? 0.541 4.911 1.591 1.00 95.50 102 ILE A C 1
ATOM 838 O O . ILE A 1 102 ? 0.014 4.749 2.694 1.00 95.50 102 ILE A O 1
ATOM 842 N N . ASN A 1 103 ? 0.606 6.107 1.000 1.00 94.81 103 ASN A N 1
ATOM 843 C CA . ASN A 1 103 ? 0.096 7.335 1.613 1.00 94.81 103 ASN A CA 1
ATOM 844 C C . ASN A 1 103 ? -1.393 7.227 1.954 1.00 94.81 103 ASN A C 1
ATOM 846 O O . ASN A 1 103 ? -1.813 7.618 3.046 1.00 94.81 103 ASN A O 1
ATOM 850 N N . PHE A 1 104 ? -2.186 6.653 1.046 1.00 95.88 104 PHE A N 1
ATOM 851 C CA . PHE A 1 104 ? -3.598 6.399 1.289 1.00 95.88 104 PHE A CA 1
ATOM 852 C C . PHE A 1 104 ? -3.801 5.486 2.502 1.00 95.88 104 PHE A C 1
ATOM 854 O O . PHE A 1 104 ? -4.593 5.825 3.379 1.00 95.88 104 PHE A O 1
ATOM 861 N N . TYR A 1 105 ? -3.079 4.367 2.604 1.00 94.94 105 TYR A N 1
ATOM 862 C CA . TYR A 1 105 ? -3.218 3.446 3.737 1.00 94.94 105 TYR A CA 1
ATOM 863 C C . TYR A 1 105 ? -2.862 4.102 5.072 1.00 94.94 105 TYR A C 1
ATOM 865 O O . TYR A 1 105 ? -3.614 3.976 6.041 1.00 94.94 105 TYR A O 1
ATOM 873 N N . LEU A 1 106 ? -1.763 4.858 5.117 1.00 91.94 106 LEU A N 1
ATOM 874 C CA . LEU A 1 106 ? -1.326 5.548 6.330 1.00 91.94 106 LEU A CA 1
ATOM 875 C C . LEU A 1 106 ? -2.352 6.589 6.795 1.00 91.94 106 LEU A C 1
ATOM 877 O O . LEU A 1 106 ? -2.777 6.550 7.953 1.00 91.94 106 LEU A O 1
ATOM 881 N N . ALA A 1 107 ? -2.810 7.454 5.888 1.00 92.38 107 ALA A N 1
ATOM 882 C CA . ALA A 1 107 ? -3.807 8.477 6.199 1.00 92.38 107 ALA A CA 1
ATOM 883 C C . ALA A 1 107 ? -5.149 7.859 6.617 1.00 92.38 107 ALA A C 1
ATOM 885 O O . ALA A 1 107 ? -5.812 8.312 7.553 1.00 92.38 107 ALA A O 1
ATOM 886 N N . ASN A 1 108 ? -5.559 6.785 5.941 1.00 93.94 108 ASN A N 1
ATOM 887 C CA . ASN A 1 108 ? -6.833 6.142 6.219 1.00 93.94 108 ASN A CA 1
ATOM 888 C C . ASN A 1 108 ? -6.813 5.403 7.565 1.00 93.94 108 ASN A C 1
ATOM 890 O O . ASN A 1 108 ? -7.819 5.390 8.272 1.00 93.94 108 ASN A O 1
ATOM 894 N N . ARG A 1 109 ? -5.664 4.841 7.964 1.00 91.00 109 ARG A N 1
ATOM 895 C CA . ARG A 1 109 ? -5.485 4.218 9.281 1.00 91.00 109 ARG A CA 1
ATOM 896 C C . ARG A 1 109 ? -5.657 5.225 10.414 1.00 91.00 109 ARG A C 1
ATOM 898 O O . ARG A 1 109 ? -6.355 4.921 11.377 1.00 91.00 109 ARG A O 1
ATOM 905 N N . GLU A 1 110 ? -5.057 6.406 10.293 1.00 90.75 110 GLU A N 1
ATOM 906 C CA . GLU A 1 110 ? -5.217 7.487 11.273 1.00 90.75 110 GLU A CA 1
ATOM 907 C C . GLU A 1 110 ? -6.681 7.929 11.374 1.00 90.75 110 GLU A C 1
ATOM 909 O O . GLU A 1 110 ? -7.254 7.945 12.465 1.00 90.75 110 GLU A O 1
ATOM 914 N N . ARG A 1 111 ? -7.332 8.173 10.230 1.00 92.75 111 ARG A N 1
ATOM 915 C CA . ARG A 1 111 ? -8.750 8.549 10.193 1.00 92.75 111 ARG A CA 1
ATOM 916 C C . ARG A 1 111 ? -9.647 7.509 10.866 1.00 92.75 111 ARG A C 1
ATOM 918 O O . ARG A 1 111 ? -10.490 7.860 11.682 1.00 92.75 111 ARG A O 1
ATOM 925 N N . LEU A 1 112 ? -9.436 6.224 10.580 1.00 93.12 112 LEU A N 1
ATOM 926 C CA . LEU A 1 112 ? -10.221 5.147 11.188 1.00 93.12 112 LEU A CA 1
ATOM 927 C C . LEU A 1 112 ? -10.034 5.062 12.707 1.00 93.12 112 LEU A C 1
ATOM 929 O O . LEU A 1 112 ? -10.969 4.677 13.411 1.00 93.12 112 LEU A O 1
ATOM 933 N N . GLN A 1 113 ? -8.853 5.408 13.225 1.00 92.94 113 GLN A N 1
ATOM 934 C CA . GLN A 1 113 ? -8.624 5.472 14.669 1.00 92.94 113 GLN A CA 1
ATOM 935 C C . GLN A 1 113 ? -9.409 6.618 15.306 1.00 92.94 113 GLN A C 1
ATOM 937 O O . GLN A 1 113 ? -10.068 6.395 16.322 1.00 92.94 113 GLN A O 1
ATOM 942 N N . ILE A 1 114 ? -9.397 7.802 14.691 1.00 93.56 114 ILE A N 1
ATOM 943 C CA . ILE A 1 114 ? -10.174 8.962 15.150 1.00 93.56 114 ILE A CA 1
ATOM 944 C C . ILE A 1 114 ? -11.667 8.617 15.170 1.00 93.56 114 ILE A C 1
ATOM 946 O O . ILE A 1 114 ? -12.301 8.697 16.223 1.00 93.56 114 ILE A O 1
ATOM 950 N N . ASP A 1 115 ? -12.199 8.102 14.060 1.00 93.69 115 ASP A N 1
ATOM 951 C CA . ASP A 1 115 ? -13.603 7.686 13.950 1.00 93.69 115 ASP A CA 1
ATOM 952 C C . ASP A 1 115 ? -13.975 6.632 15.007 1.00 93.69 115 ASP A C 1
ATOM 954 O O . ASP A 1 115 ? -15.102 6.574 15.512 1.00 93.69 115 ASP A O 1
ATOM 958 N N . GLN A 1 116 ? -13.042 5.738 15.346 1.00 93.69 116 GLN A N 1
ATOM 959 C CA . GLN A 1 116 ? -13.269 4.725 16.369 1.00 93.69 116 GLN A CA 1
ATOM 960 C C . GLN A 1 116 ? -13.352 5.332 17.770 1.00 93.69 116 GLN A C 1
ATOM 962 O O . GLN A 1 116 ? -14.227 4.933 18.546 1.00 93.69 116 GLN A O 1
ATOM 967 N N . VAL A 1 117 ? -12.469 6.280 18.087 1.00 94.69 117 VAL A N 1
ATOM 968 C CA . VAL A 1 117 ? -12.482 7.010 19.359 1.00 94.69 117 VAL A CA 1
ATOM 969 C C . VAL A 1 117 ? -13.786 7.789 19.499 1.00 94.69 117 VAL A C 1
ATOM 971 O O . VAL A 1 117 ? -14.484 7.612 20.496 1.00 94.69 117 VAL A O 1
ATOM 974 N N . GLU A 1 118 ? -14.185 8.545 18.476 1.00 94.12 118 GLU A N 1
ATOM 975 C CA . GLU A 1 118 ? -15.428 9.324 18.496 1.00 94.12 118 GLU A CA 1
ATOM 976 C C . GLU A 1 118 ? -16.663 8.441 18.713 1.00 94.12 118 GLU A C 1
ATOM 978 O O . GLU A 1 118 ? -17.502 8.716 19.577 1.00 94.12 118 GLU A O 1
ATOM 983 N N . ARG A 1 119 ? -16.763 7.319 17.986 1.00 93.69 119 ARG A N 1
ATOM 984 C CA . ARG A 1 119 ? -17.871 6.365 18.160 1.00 93.69 119 ARG A CA 1
ATOM 985 C C . ARG A 1 119 ? -17.906 5.761 19.559 1.00 93.69 119 ARG A C 1
ATOM 987 O O . ARG A 1 119 ? -18.994 5.534 20.094 1.00 93.69 119 ARG A O 1
ATOM 994 N N . ASN A 1 120 ? -16.745 5.489 20.149 1.00 93.06 120 ASN A N 1
ATOM 995 C CA . ASN A 1 120 ? -16.666 4.981 21.513 1.00 93.06 120 ASN A CA 1
ATOM 996 C C . ASN A 1 120 ? -17.141 6.038 22.521 1.00 93.06 120 ASN A C 1
ATOM 998 O O . ASN A 1 120 ? -17.984 5.716 23.355 1.00 93.06 120 ASN A O 1
ATOM 1002 N N . SER A 1 121 ? -16.718 7.298 22.381 1.00 92.38 121 SER A N 1
ATOM 1003 C CA . SER A 1 121 ? -17.186 8.400 23.233 1.00 92.38 121 SER A CA 1
ATOM 1004 C C . SER A 1 121 ? -18.702 8.603 23.141 1.00 92.38 121 SER A C 1
ATOM 1006 O O . SER A 1 121 ? -19.378 8.749 24.159 1.00 92.38 121 SER A O 1
ATOM 1008 N N . ILE A 1 122 ? -19.277 8.532 21.936 1.00 92.00 122 ILE A N 1
ATOM 1009 C CA . ILE A 1 122 ? -20.736 8.604 21.749 1.00 92.00 122 ILE A CA 1
ATOM 1010 C C . ILE A 1 122 ? -21.434 7.437 22.460 1.00 92.00 122 ILE A C 1
ATOM 1012 O O . ILE A 1 122 ? -22.441 7.637 23.145 1.00 92.00 122 ILE A O 1
ATOM 1016 N N . ARG A 1 123 ? -20.903 6.215 22.324 1.00 90.88 123 ARG A N 1
ATOM 1017 C CA . ARG A 1 123 ? -21.452 5.023 22.985 1.00 90.88 123 ARG A CA 1
ATOM 1018 C C . ARG A 1 123 ? -21.427 5.167 24.508 1.00 90.88 123 ARG A C 1
ATOM 1020 O O . ARG A 1 123 ? -22.404 4.805 25.160 1.00 90.88 123 ARG A O 1
ATOM 1027 N N . GLU A 1 124 ? -20.348 5.703 25.068 1.00 90.94 124 GLU A N 1
ATOM 1028 C CA . GLU A 1 124 ? -20.227 5.969 26.505 1.00 90.94 124 GLU A CA 1
ATOM 1029 C C . GLU A 1 124 ? -21.287 6.965 26.985 1.00 90.94 124 GLU A C 1
ATOM 1031 O O . GLU A 1 124 ? -22.019 6.666 27.929 1.00 90.94 124 GLU A O 1
ATOM 1036 N N . ILE A 1 125 ? -21.462 8.089 26.280 1.00 90.06 125 ILE A N 1
ATOM 1037 C CA . ILE A 1 125 ? -22.489 9.091 26.606 1.00 90.06 125 ILE A CA 1
ATOM 1038 C C . ILE A 1 125 ? -23.893 8.470 26.580 1.00 90.06 125 ILE A C 1
ATOM 1040 O O . ILE A 1 125 ? -24.677 8.659 27.514 1.00 90.06 125 ILE A O 1
ATOM 1044 N N . MET A 1 126 ? -24.218 7.699 25.537 1.00 83.50 126 MET A N 1
ATOM 1045 C CA . MET A 1 126 ? -25.519 7.027 25.433 1.00 83.50 126 MET A CA 1
ATOM 1046 C C . MET A 1 126 ? -25.752 6.037 26.579 1.00 83.50 126 MET A C 1
ATOM 1048 O O . MET A 1 126 ? -26.858 5.960 27.121 1.00 83.50 126 MET A O 1
ATOM 1052 N N . ASN A 1 127 ? -24.720 5.292 26.975 1.00 85.75 127 ASN A N 1
ATOM 1053 C CA . ASN A 1 127 ? -24.812 4.341 28.077 1.00 85.75 127 ASN A CA 1
ATOM 1054 C C . ASN A 1 127 ? -25.057 5.042 29.422 1.00 85.75 127 ASN A C 1
ATOM 1056 O O . ASN A 1 127 ? -25.920 4.592 30.179 1.00 85.75 127 ASN A O 1
ATOM 1060 N N . CYS A 1 128 ? -24.390 6.168 29.689 1.00 77.75 128 CYS A N 1
ATOM 1061 C CA . CYS A 1 128 ? -24.625 6.974 30.891 1.00 77.75 128 CYS A CA 1
ATOM 1062 C C . CYS A 1 128 ? -26.072 7.495 30.958 1.00 77.75 128 CYS A C 1
ATOM 1064 O O . CYS A 1 128 ? -26.758 7.311 31.964 1.00 77.75 128 CYS A O 1
ATOM 1066 N N . GLN A 1 129 ? -26.596 8.044 29.858 1.00 70.56 129 GLN A N 1
ATOM 1067 C CA . GLN A 1 129 ? -27.981 8.538 29.801 1.00 70.56 129 GLN A CA 1
ATOM 1068 C C . GLN A 1 129 ? -29.024 7.427 29.998 1.00 70.56 129 GLN A C 1
ATOM 1070 O O . GLN A 1 129 ? -30.097 7.650 30.569 1.00 70.56 129 GLN A O 1
ATOM 1075 N N . ASN A 1 130 ? -28.737 6.214 29.521 1.00 65.56 130 ASN A N 1
ATOM 1076 C CA . ASN A 1 130 ? -29.621 5.067 29.710 1.00 65.56 130 ASN A CA 1
ATOM 1077 C C . ASN A 1 130 ? -29.635 4.586 31.167 1.00 65.56 130 ASN A C 1
ATOM 1079 O O . ASN A 1 130 ? -30.704 4.231 31.675 1.00 65.56 130 ASN A O 1
ATOM 1083 N N . GLN A 1 131 ? -28.494 4.630 31.861 1.00 59.53 131 GLN A N 1
ATOM 1084 C CA . GLN A 1 131 ? -28.430 4.320 33.290 1.00 59.53 131 GLN A CA 1
ATOM 1085 C C . GLN A 1 131 ? -29.221 5.334 34.124 1.00 59.53 131 GLN A C 1
ATOM 1087 O O . GLN A 1 131 ? -30.042 4.927 34.946 1.00 59.53 131 GLN A O 1
ATOM 1092 N N . GLU A 1 132 ? -29.095 6.633 33.850 1.00 60.28 132 GLU A N 1
ATOM 1093 C CA . GLU A 1 132 ? -29.867 7.676 34.542 1.00 60.28 132 GLU A CA 1
ATOM 1094 C C . GLU A 1 132 ? -31.382 7.505 34.356 1.00 60.28 132 GLU A C 1
ATOM 1096 O O . GLU A 1 132 ? -32.144 7.518 35.326 1.00 60.28 132 GLU A O 1
ATOM 1101 N N . LYS A 1 133 ? -31.840 7.234 33.127 1.00 61.59 133 LYS A N 1
ATOM 1102 C CA . LYS A 1 133 ? -33.262 6.963 32.843 1.00 61.59 133 LYS A CA 1
ATOM 1103 C C . LYS A 1 133 ? -33.766 5.693 33.530 1.00 61.59 133 LYS A C 1
ATOM 1105 O O . LYS A 1 133 ? -34.928 5.641 33.940 1.00 61.59 133 LYS A O 1
ATOM 1110 N N . SER A 1 134 ? -32.926 4.665 33.650 1.00 62.28 134 SER A N 1
ATOM 1111 C CA . SER A 1 134 ? -33.274 3.433 34.365 1.00 62.28 134 SER A CA 1
ATOM 1112 C C . SER A 1 134 ? -33.390 3.667 35.875 1.00 62.28 134 SER A C 1
ATOM 1114 O O . SER A 1 134 ? -34.377 3.246 36.478 1.00 62.28 134 SER A O 1
ATOM 1116 N N . ASN A 1 135 ? -32.479 4.452 36.456 1.00 59.91 135 ASN A N 1
ATOM 1117 C CA . ASN A 1 135 ? -32.483 4.802 37.874 1.00 59.91 135 ASN A CA 1
ATOM 1118 C C . ASN A 1 135 ? -33.698 5.669 38.241 1.00 59.91 135 ASN A C 1
ATOM 1120 O O . ASN A 1 135 ? -34.357 5.404 39.244 1.00 59.91 135 ASN A O 1
ATOM 1124 N N . VAL A 1 136 ? -34.083 6.626 37.387 1.00 61.88 136 VAL A N 1
ATOM 1125 C CA . VAL A 1 136 ? -35.306 7.435 37.568 1.00 61.88 136 VAL A CA 1
ATOM 1126 C C . VAL A 1 136 ? -36.574 6.574 37.483 1.00 61.88 136 VAL A C 1
ATOM 1128 O O . VAL A 1 136 ? -37.517 6.774 38.250 1.00 61.88 136 VAL A O 1
ATOM 1131 N N . LYS A 1 137 ? -36.618 5.577 36.588 1.00 59.88 137 LYS A N 1
ATOM 1132 C CA . LYS A 1 137 ? -37.743 4.625 36.511 1.00 59.88 137 LYS A CA 1
ATOM 1133 C C . LYS A 1 137 ? -37.844 3.743 37.758 1.00 59.88 137 LYS A C 1
ATOM 1135 O O . LYS A 1 137 ? -38.952 3.524 38.243 1.00 59.88 137 LYS A O 1
ATOM 1140 N N . VAL A 1 138 ? -36.717 3.256 38.279 1.00 59.59 138 VAL A N 1
ATOM 1141 C CA . VAL A 1 138 ? -36.674 2.461 39.518 1.00 59.59 138 VAL A CA 1
ATOM 1142 C C . VAL A 1 138 ? -37.118 3.307 40.712 1.00 59.59 138 VAL A C 1
ATOM 1144 O O . VAL A 1 138 ? -37.984 2.873 41.466 1.00 59.59 138 VAL A O 1
ATOM 1147 N N . PHE A 1 139 ? -36.624 4.542 40.827 1.00 57.78 139 PHE A N 1
ATOM 1148 C CA . PHE A 1 139 ? -37.030 5.476 41.878 1.00 57.78 139 PHE A CA 1
ATOM 1149 C C . PHE A 1 139 ? -38.544 5.746 41.841 1.00 57.78 139 PHE A C 1
ATOM 1151 O O . PHE A 1 139 ? -39.244 5.548 42.832 1.00 57.78 139 PHE A O 1
ATOM 1158 N N . ASN A 1 140 ? -39.099 6.074 40.672 1.00 58.69 140 ASN A N 1
ATOM 1159 C CA . ASN A 1 140 ? -40.539 6.311 40.526 1.00 58.69 140 ASN A CA 1
ATOM 1160 C C . ASN A 1 140 ? -41.402 5.076 40.834 1.00 58.69 140 ASN A C 1
ATOM 1162 O O . ASN A 1 140 ? -42.530 5.225 41.301 1.00 58.69 140 ASN A O 1
ATOM 1166 N N . LYS A 1 141 ? -40.890 3.863 40.596 1.00 61.66 141 LYS A N 1
ATOM 1167 C CA . LYS A 1 141 ? -41.590 2.611 40.921 1.00 61.66 141 LYS A CA 1
ATOM 1168 C C . LYS A 1 141 ? -41.586 2.302 42.422 1.00 61.66 141 LYS A C 1
ATOM 1170 O O . LYS A 1 141 ? -42.541 1.707 42.907 1.00 61.66 141 LYS A O 1
ATOM 1175 N N . ILE A 1 142 ? -40.532 2.688 43.142 1.00 65.31 142 ILE A N 1
ATOM 1176 C CA . ILE A 1 142 ? -40.407 2.451 44.588 1.00 65.31 142 ILE A CA 1
ATOM 1177 C C . ILE A 1 142 ? -41.241 3.463 45.387 1.00 65.31 142 ILE A C 1
ATOM 1179 O O . ILE A 1 142 ? -41.868 3.083 46.373 1.00 65.31 142 ILE A O 1
ATOM 1183 N N . PHE A 1 143 ? -41.295 4.726 44.952 1.00 57.16 143 PHE A N 1
ATOM 1184 C CA . PHE A 1 143 ? -41.879 5.814 45.749 1.00 57.16 143 PHE A CA 1
ATOM 1185 C C . PHE A 1 143 ? -43.312 6.225 45.372 1.00 57.16 143 PHE A C 1
ATOM 1187 O O . PHE A 1 143 ? -43.941 6.957 46.129 1.00 57.16 143 PHE A O 1
ATOM 1194 N N . ARG A 1 144 ? -43.884 5.733 44.262 1.00 54.09 144 ARG A N 1
ATOM 1195 C CA . ARG A 1 144 ? -45.338 5.808 44.023 1.00 54.09 144 ARG A CA 1
ATOM 1196 C C . ARG A 1 144 ? -46.008 4.511 44.471 1.00 54.09 144 ARG A C 1
ATOM 1198 O O . ARG A 1 144 ? -46.296 3.648 43.646 1.00 54.09 144 ARG A O 1
ATOM 1205 N N . GLN A 1 145 ? -46.291 4.380 45.764 1.00 55.41 145 GLN A N 1
ATOM 1206 C CA . GLN A 1 145 ? -47.402 3.521 46.181 1.00 55.41 145 GLN A CA 1
ATOM 1207 C C . GLN A 1 145 ? -48.685 4.359 46.193 1.00 55.41 145 GLN A C 1
ATOM 1209 O O . GLN A 1 145 ? -48.640 5.501 46.650 1.00 55.41 145 GLN A O 1
ATOM 1214 N N . PRO A 1 146 ? -49.808 3.851 45.657 1.00 52.00 146 PRO A N 1
ATOM 1215 C CA . PRO A 1 146 ? -51.067 4.575 45.709 1.00 52.00 146 PRO A CA 1
ATOM 1216 C C . PRO A 1 146 ? -51.503 4.691 47.169 1.00 52.00 146 PRO A C 1
ATOM 1218 O O . PRO A 1 146 ? -51.662 3.675 47.850 1.00 52.00 146 PRO A O 1
ATOM 1221 N N . GLU A 1 147 ? -51.687 5.925 47.636 1.00 56.84 147 GLU A N 1
ATOM 1222 C CA . GLU A 1 147 ? -52.421 6.200 48.865 1.00 56.84 147 GLU A CA 1
ATOM 1223 C C . GLU A 1 147 ? -53.792 5.531 48.732 1.00 56.84 147 GLU A C 1
ATOM 1225 O O . GLU A 1 147 ? -54.585 5.851 47.843 1.00 56.84 147 GLU A O 1
ATOM 1230 N N . LYS A 1 148 ? -54.017 4.493 49.542 1.00 50.44 148 LYS A N 1
ATOM 1231 C CA . LYS A 1 148 ? -55.304 3.811 49.607 1.00 50.44 148 LYS A CA 1
ATOM 1232 C C . LYS A 1 148 ? -56.240 4.705 50.415 1.00 50.44 148 LYS A C 1
ATOM 1234 O O . LYS A 1 148 ? -56.062 4.814 51.626 1.00 50.44 148 LYS A O 1
ATOM 1239 N N . ASN A 1 149 ? -57.172 5.345 49.711 1.00 52.78 149 ASN A N 1
ATOM 1240 C CA . ASN A 1 149 ? -58.389 5.922 50.284 1.00 52.78 149 ASN A CA 1
ATOM 1241 C C . ASN A 1 149 ? -59.271 4.835 50.904 1.00 52.78 149 ASN A C 1
ATOM 1243 O O . ASN A 1 149 ? -59.277 3.707 50.353 1.00 52.78 149 ASN A O 1
#